Protein AF-A0A964UZG9-F1 (afdb_monomer_lite)

Secondary structure (DSSP, 8-state):
---HHHHHHHHHHHHHHHHHHT-TT--HHHHHHHHHHHHHHHHHHHHHHHHHHHHHHHHHHHHHHH-TTS-HHHHHHHHHHHHHHHHHHHHHHHHHHHHHS-HHHHGGG----

Radius of gyration: 19.41 Å; chains: 1; bounding box: 44×25×59 Å

Organism: NCBI:txid2576439

pLDDT: mean 83.03, std 14.19, range [35.06, 93.81]

InterPro domains:
  IPR005139 Peptide chain release factor [PF03462] (12-113)
  IPR045853 Peptide chain release factor class I superfamily [SSF75620] (10-113)

Sequence (113 aa):
MIPIDKVENIVSRFNELESILAKPDLKKDEFVSNSKEYSNLNEIISYAKDYLKVLEDLKSTKNILEDKSTDKEFYEMAEKELKDLKQREEDCVKRLKVFLLPKDEADEKNAII

Foldseek 3Di:
DDPLVVLVVLVVLLVVLVVQLPDPPHDPVRNVVSVVVNVVSVVLNVLSVQLVVLVVLLVVLVVLLVDPPRDPVRNVVSVVVNVVSVVSNVVSVVVVCVVPPDPVVVCVVVPDD

Structure (mmCIF, N/CA/C/O backbone):
data_AF-A0A964UZG9-F1
#
_entry.id   AF-A0A964UZG9-F1
#
loop_
_atom_site.group_PDB
_atom_site.id
_atom_site.type_symbol
_atom_site.label_atom_id
_atom_site.label_alt_id
_atom_site.label_comp_id
_atom_site.label_asym_id
_atom_site.label_entity_id
_atom_site.label_seq_id
_atom_site.pdbx_PDB_ins_code
_atom_site.Cartn_x
_ato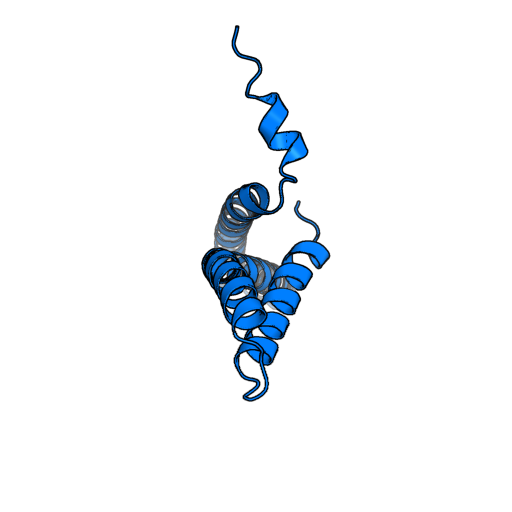m_site.Cartn_y
_atom_site.Cartn_z
_atom_site.occupancy
_atom_site.B_iso_or_equiv
_atom_site.auth_seq_id
_atom_site.auth_comp_id
_atom_site.auth_asym_id
_atom_site.auth_atom_id
_atom_site.pdbx_PDB_model_num
ATOM 1 N N . MET A 1 1 ? -14.833 -0.185 -4.480 1.00 65.38 1 MET A N 1
ATOM 2 C CA . MET A 1 1 ? -13.644 -0.890 -3.971 1.00 65.38 1 MET A CA 1
ATOM 3 C C . MET A 1 1 ? -12.809 -1.337 -5.161 1.00 65.38 1 MET A C 1
ATOM 5 O O . MET A 1 1 ? -13.401 -1.746 -6.155 1.00 65.38 1 MET A O 1
ATOM 9 N N . ILE A 1 2 ? -11.490 -1.162 -5.121 1.00 70.88 2 ILE A N 1
ATOM 10 C CA . ILE A 1 2 ? -10.576 -1.702 -6.141 1.00 70.88 2 ILE A CA 1
ATOM 11 C C . ILE A 1 2 ? -10.182 -3.118 -5.699 1.00 70.88 2 ILE A C 1
ATOM 13 O O . ILE A 1 2 ? -10.031 -3.324 -4.495 1.00 70.88 2 ILE A O 1
ATOM 17 N N . PRO A 1 3 ? -10.021 -4.091 -6.614 1.00 81.62 3 PRO A N 1
ATOM 18 C CA . PRO A 1 3 ? -9.491 -5.400 -6.247 1.00 81.62 3 PRO A CA 1
ATOM 19 C C . PRO A 1 3 ? -8.056 -5.257 -5.733 1.00 81.62 3 PRO A C 1
ATOM 21 O O . PRO A 1 3 ? -7.205 -4.732 -6.454 1.00 81.62 3 PRO A O 1
ATOM 24 N N . ILE A 1 4 ? -7.788 -5.733 -4.515 1.00 83.75 4 ILE A N 1
ATOM 25 C CA . ILE A 1 4 ? -6.448 -5.696 -3.906 1.00 83.75 4 ILE A CA 1
ATOM 26 C C . ILE A 1 4 ? -5.441 -6.410 -4.816 1.00 83.75 4 ILE A C 1
ATOM 28 O O . ILE A 1 4 ? -4.383 -5.850 -5.085 1.00 83.75 4 ILE A O 1
ATOM 32 N N . ASP A 1 5 ? -5.840 -7.528 -5.432 1.00 83.75 5 ASP A N 1
ATOM 33 C CA . ASP A 1 5 ? -5.035 -8.269 -6.408 1.00 83.75 5 ASP A CA 1
ATOM 34 C C . ASP A 1 5 ? -4.499 -7.390 -7.547 1.00 83.75 5 ASP A C 1
ATOM 36 O O . ASP A 1 5 ? -3.372 -7.574 -8.000 1.00 83.75 5 ASP A O 1
ATOM 40 N N . LYS A 1 6 ? -5.276 -6.402 -8.021 1.00 83.75 6 LYS A N 1
ATOM 41 C CA . LYS A 1 6 ? -4.811 -5.481 -9.074 1.00 83.75 6 LYS A CA 1
ATOM 42 C C . LYS A 1 6 ? -3.734 -4.532 -8.560 1.00 83.75 6 LYS A C 1
ATOM 44 O O . LYS A 1 6 ? -2.803 -4.214 -9.294 1.00 83.75 6 LYS A O 1
ATOM 49 N N . VAL A 1 7 ? -3.873 -4.063 -7.323 1.00 87.00 7 VAL A N 1
ATOM 50 C CA . VAL A 1 7 ? -2.896 -3.167 -6.692 1.00 87.00 7 VAL A CA 1
ATOM 51 C C . VAL A 1 7 ? -1.606 -3.926 -6.398 1.00 87.00 7 VAL A C 1
ATOM 53 O O . VAL A 1 7 ? -0.522 -3.436 -6.706 1.00 87.00 7 VAL A O 1
ATOM 56 N N . GLU A 1 8 ? -1.716 -5.150 -5.889 1.00 88.06 8 GLU A N 1
ATOM 57 C CA . GLU A 1 8 ? -0.572 -6.037 -5.694 1.00 88.06 8 GLU A CA 1
ATOM 58 C C . GLU A 1 8 ? 0.116 -6.369 -7.018 1.00 88.06 8 GLU A C 1
ATOM 60 O O . GLU A 1 8 ? 1.339 -6.324 -7.088 1.00 88.06 8 GLU A O 1
ATOM 65 N N . ASN A 1 9 ? -0.640 -6.585 -8.100 1.00 87.75 9 ASN A N 1
ATOM 66 C CA . ASN A 1 9 ? -0.063 -6.815 -9.423 1.00 87.75 9 ASN A CA 1
ATOM 67 C C . ASN A 1 9 ? 0.781 -5.624 -9.906 1.00 87.75 9 ASN A C 1
ATOM 69 O O . ASN A 1 9 ? 1.884 -5.837 -10.401 1.00 87.75 9 ASN A O 1
ATOM 73 N N . ILE A 1 10 ? 0.329 -4.379 -9.694 1.00 87.62 10 ILE A N 1
ATOM 74 C CA . ILE A 1 10 ? 1.134 -3.177 -9.989 1.00 87.62 10 ILE A CA 1
ATOM 75 C C . ILE A 1 10 ? 2.462 -3.224 -9.228 1.00 87.62 10 ILE A C 1
ATOM 77 O O . ILE A 1 10 ? 3.519 -2.959 -9.802 1.00 87.62 10 ILE A O 1
ATOM 81 N N . VAL A 1 11 ? 2.415 -3.577 -7.941 1.00 89.12 11 VAL A N 1
ATOM 82 C CA . VAL A 1 11 ? 3.610 -3.674 -7.097 1.00 89.12 11 VAL A CA 1
ATOM 83 C C . VAL A 1 11 ? 4.538 -4.781 -7.582 1.00 89.12 11 VAL A C 1
ATOM 85 O O . VAL A 1 11 ? 5.738 -4.549 -7.732 1.00 89.12 11 VAL A O 1
ATOM 88 N N . SER A 1 12 ? 4.011 -5.967 -7.873 1.00 90.62 12 SER A N 1
ATOM 89 C CA . SER A 1 12 ? 4.789 -7.079 -8.419 1.00 90.62 12 SER A CA 1
ATOM 90 C C . SER A 1 12 ? 5.419 -6.718 -9.759 1.00 90.62 12 SER A C 1
ATOM 92 O O . SER A 1 12 ? 6.614 -6.937 -9.942 1.00 90.62 12 SER A O 1
ATOM 94 N N . ARG A 1 13 ? 4.656 -6.095 -10.663 1.00 89.50 13 ARG A N 1
ATOM 95 C CA . ARG A 1 13 ? 5.134 -5.665 -11.978 1.00 89.50 13 ARG A CA 1
ATOM 96 C C . ARG A 1 13 ? 6.247 -4.630 -11.864 1.00 89.50 13 ARG A C 1
ATOM 98 O O . ARG A 1 13 ? 7.247 -4.735 -12.562 1.00 89.50 13 ARG A O 1
ATOM 105 N N . PHE A 1 14 ? 6.113 -3.670 -10.952 1.00 91.44 14 PHE A N 1
ATOM 106 C CA . PHE A 1 14 ? 7.156 -2.685 -10.679 1.00 91.44 14 PHE A CA 1
ATOM 107 C C . PHE A 1 14 ? 8.465 -3.342 -10.215 1.00 91.44 14 PHE A C 1
ATOM 109 O O . PHE A 1 14 ? 9.522 -3.048 -10.769 1.00 91.44 14 PHE A O 1
ATOM 116 N N . ASN A 1 15 ? 8.397 -4.265 -9.248 1.00 90.94 15 ASN A N 1
ATOM 117 C CA . ASN A 1 15 ? 9.576 -4.999 -8.769 1.00 90.94 15 ASN A CA 1
ATOM 118 C C . ASN A 1 15 ? 10.190 -5.884 -9.867 1.00 90.94 15 ASN A C 1
ATOM 120 O O . ASN A 1 15 ? 11.408 -6.019 -9.959 1.00 90.94 15 ASN A O 1
ATOM 124 N N . GLU A 1 16 ? 9.355 -6.484 -10.717 1.00 91.56 16 GLU A N 1
ATOM 125 C CA . GLU A 1 16 ? 9.811 -7.273 -11.861 1.00 91.56 16 GLU A CA 1
ATOM 126 C C . GLU A 1 16 ? 10.593 -6.404 -12.853 1.00 91.56 16 GLU A C 1
ATOM 128 O O . GLU A 1 16 ? 11.707 -6.763 -13.234 1.00 91.56 16 GLU A O 1
ATOM 133 N N . LEU A 1 17 ? 10.059 -5.233 -13.217 1.00 90.62 17 LEU A N 1
ATOM 134 C CA . LEU A 1 17 ? 10.743 -4.276 -14.088 1.00 90.62 17 LEU A CA 1
ATOM 135 C C . LEU A 1 17 ? 12.043 -3.767 -13.465 1.00 90.62 17 LEU A C 1
ATOM 137 O O . LEU A 1 17 ? 13.049 -3.689 -14.165 1.00 90.62 17 LEU A O 1
ATOM 141 N N . GLU A 1 18 ? 12.052 -3.468 -12.164 1.00 90.75 18 GLU A N 1
ATOM 142 C CA . GLU A 1 18 ? 13.264 -3.081 -11.433 1.00 90.75 18 GLU A CA 1
ATOM 143 C C . GLU A 1 18 ? 14.343 -4.166 -11.553 1.00 90.75 18 GLU A C 1
ATOM 145 O O . GLU A 1 18 ? 15.484 -3.888 -11.926 1.00 90.75 18 GLU A O 1
ATOM 150 N N . SER A 1 19 ? 13.960 -5.427 -11.330 1.00 91.56 19 SER A N 1
ATOM 151 C CA . SER A 1 19 ? 14.861 -6.571 -11.451 1.00 91.56 19 SER A CA 1
ATOM 152 C C . SER A 1 19 ? 15.364 -6.765 -12.883 1.00 91.56 19 SER A C 1
ATOM 154 O O . SER A 1 19 ? 16.542 -7.057 -13.083 1.00 91.56 19 SER A O 1
ATOM 156 N N . ILE A 1 20 ? 14.505 -6.580 -13.891 1.00 90.12 20 ILE A N 1
ATOM 157 C CA . ILE A 1 20 ? 14.881 -6.645 -15.310 1.00 90.12 20 ILE A CA 1
ATOM 158 C C . ILE A 1 20 ? 15.881 -5.538 -15.653 1.00 90.12 20 ILE A C 1
ATOM 160 O O . ILE A 1 20 ? 16.904 -5.822 -16.273 1.00 90.12 20 ILE A O 1
ATOM 164 N N . LEU A 1 21 ? 15.619 -4.300 -15.226 1.00 89.00 21 LEU A N 1
ATOM 165 C CA . LEU A 1 21 ? 16.483 -3.142 -15.467 1.00 89.00 21 LEU A CA 1
ATOM 166 C C . LEU A 1 21 ? 17.827 -3.245 -14.736 1.00 89.00 21 LEU A C 1
ATOM 168 O O . LEU A 1 21 ? 18.819 -2.695 -15.211 1.00 89.00 21 LEU A O 1
ATOM 172 N N . ALA A 1 22 ? 17.883 -3.981 -13.624 1.00 89.44 22 ALA A N 1
ATOM 173 C CA . ALA A 1 22 ? 19.118 -4.279 -12.906 1.00 89.44 22 ALA A CA 1
ATOM 174 C C . ALA A 1 22 ? 19.993 -5.350 -13.595 1.00 89.44 22 ALA A C 1
ATOM 176 O O . ALA A 1 22 ? 21.144 -5.545 -13.195 1.00 89.44 22 ALA A O 1
ATOM 177 N N . LYS A 1 23 ? 19.490 -6.059 -14.621 1.00 90.06 23 LYS A N 1
ATOM 178 C CA . LYS A 1 23 ? 20.272 -7.081 -15.334 1.00 90.06 23 LYS A CA 1
ATOM 179 C C . LYS A 1 23 ? 21.296 -6.432 -16.276 1.00 90.06 23 LYS A C 1
ATOM 181 O O . LYS A 1 23 ? 20.911 -5.655 -17.148 1.00 90.06 23 LYS A O 1
ATOM 186 N N . PRO A 1 24 ? 22.582 -6.821 -16.202 1.00 81.12 24 PRO A N 1
ATOM 187 C CA . PRO A 1 24 ? 23.629 -6.260 -17.060 1.00 81.12 24 PRO A CA 1
ATOM 188 C C . PRO A 1 24 ? 23.540 -6.714 -18.528 1.00 81.12 24 PRO A C 1
ATOM 190 O O . PRO A 1 24 ? 24.137 -6.079 -19.389 1.00 81.12 24 PRO A O 1
ATOM 193 N N . ASP A 1 25 ? 22.797 -7.787 -18.822 1.00 87.56 25 ASP A N 1
ATOM 194 C CA . ASP A 1 25 ? 22.654 -8.374 -20.168 1.00 87.56 25 ASP A CA 1
ATOM 195 C C . ASP A 1 25 ? 21.421 -7.842 -20.935 1.00 87.56 25 ASP A C 1
ATOM 197 O O . ASP A 1 25 ? 21.001 -8.396 -21.952 1.00 87.56 25 ASP A O 1
ATOM 201 N N . LEU A 1 26 ? 20.779 -6.776 -20.440 1.00 88.31 26 LEU A N 1
ATOM 202 C CA . LEU A 1 26 ? 19.557 -6.258 -21.050 1.00 88.31 26 LEU A CA 1
ATOM 203 C C . LEU A 1 26 ? 19.856 -5.548 -22.380 1.00 88.31 26 LEU A C 1
ATOM 205 O O . LEU A 1 26 ? 20.676 -4.631 -22.460 1.00 88.31 26 LEU A O 1
ATOM 209 N N . LYS A 1 27 ? 19.144 -5.941 -23.443 1.00 91.56 27 LYS A N 1
ATOM 210 C CA . LYS A 1 27 ? 19.239 -5.288 -24.757 1.00 91.56 27 LYS A CA 1
ATOM 211 C C . LYS A 1 27 ? 18.803 -3.823 -24.668 1.00 91.56 27 LYS A C 1
ATOM 213 O O . LYS A 1 27 ? 17.880 -3.486 -23.934 1.00 91.56 27 LYS A O 1
ATOM 218 N N . LYS A 1 28 ? 19.409 -2.957 -25.485 1.00 87.75 28 LYS A N 1
ATOM 219 C CA . LYS A 1 28 ? 19.133 -1.510 -25.485 1.00 87.75 28 LYS A CA 1
ATOM 220 C C . LYS A 1 28 ? 17.653 -1.172 -25.732 1.00 87.75 28 LYS A C 1
ATOM 222 O O . LYS A 1 28 ? 17.109 -0.338 -25.017 1.00 87.75 28 LYS A O 1
ATOM 227 N N . ASP A 1 29 ? 16.998 -1.824 -26.693 1.00 87.69 29 ASP A N 1
ATOM 228 C CA . ASP A 1 29 ? 15.566 -1.622 -26.981 1.00 87.69 29 ASP A CA 1
ATOM 229 C C . ASP A 1 29 ? 14.653 -2.065 -25.826 1.00 87.69 29 ASP A C 1
ATOM 231 O O . ASP A 1 29 ? 13.696 -1.368 -25.474 1.00 87.69 29 ASP A O 1
ATOM 235 N N . GLU A 1 30 ? 14.995 -3.185 -25.184 1.00 88.50 30 GLU A N 1
ATOM 236 C CA . GLU A 1 30 ? 14.300 -3.681 -23.994 1.00 88.50 30 GLU A CA 1
ATOM 237 C C . GLU A 1 30 ? 14.484 -2.711 -22.825 1.00 88.50 30 GLU A C 1
ATOM 239 O O . GLU A 1 30 ? 13.514 -2.362 -22.160 1.00 88.50 30 GLU A O 1
ATOM 244 N N . PHE A 1 31 ? 15.700 -2.207 -22.599 1.00 89.69 31 PHE A N 1
ATOM 245 C CA . PHE A 1 31 ? 15.975 -1.232 -21.544 1.00 89.69 31 PHE A CA 1
ATOM 246 C C . PHE A 1 31 ? 15.136 0.037 -21.715 1.00 89.69 31 PHE A C 1
ATOM 248 O O . PHE A 1 31 ? 14.515 0.496 -20.760 1.00 89.69 31 PHE A O 1
ATOM 255 N N . VAL A 1 32 ? 15.060 0.587 -22.932 1.00 89.38 32 VAL A N 1
ATOM 256 C CA . VAL A 1 32 ? 14.265 1.795 -23.207 1.00 89.38 32 VAL A CA 1
ATOM 257 C C . VAL A 1 32 ? 12.775 1.553 -22.960 1.00 89.38 32 VAL A C 1
ATOM 259 O O . VAL A 1 32 ? 12.106 2.415 -22.390 1.00 89.38 32 VAL A O 1
ATOM 262 N N . SER A 1 33 ? 12.251 0.397 -23.369 1.00 88.12 33 SER A N 1
ATOM 263 C CA . SER A 1 33 ? 10.834 0.062 -23.189 1.00 88.12 33 SER A CA 1
ATOM 264 C C . SER A 1 33 ? 10.489 -0.170 -21.714 1.00 88.12 33 SER A C 1
ATOM 266 O O . SER A 1 33 ? 9.586 0.481 -21.187 1.00 88.12 33 SER A O 1
ATOM 268 N N . ASN A 1 34 ? 11.270 -1.005 -21.021 1.00 89.94 34 ASN A N 1
ATOM 269 C CA . ASN A 1 34 ? 11.076 -1.312 -19.602 1.00 89.94 34 ASN A CA 1
ATOM 270 C C . ASN A 1 34 ? 11.309 -0.084 -18.709 1.00 89.94 34 ASN A C 1
ATOM 272 O O . ASN A 1 34 ? 10.587 0.104 -17.739 1.00 89.94 34 ASN A O 1
ATOM 276 N N . SER A 1 35 ? 12.267 0.789 -19.039 1.00 88.50 35 SER A N 1
ATOM 2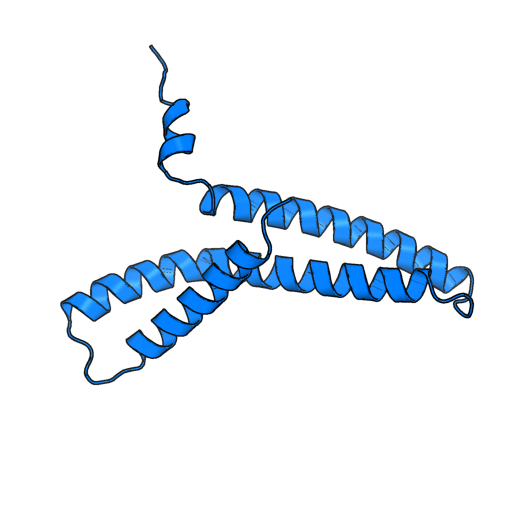77 C CA . SER A 1 35 ? 12.531 2.010 -18.266 1.00 88.50 35 SER A CA 1
ATOM 278 C C . SER A 1 35 ? 11.369 2.998 -18.349 1.00 88.50 35 SER A C 1
ATOM 280 O O . SER A 1 35 ? 11.003 3.586 -17.334 1.00 88.50 35 SER A O 1
ATOM 282 N N . LYS A 1 36 ? 10.732 3.137 -19.521 1.00 87.81 36 LYS A N 1
ATOM 283 C CA . LYS A 1 36 ? 9.513 3.947 -19.665 1.00 87.81 36 LYS A CA 1
ATOM 284 C C . LYS A 1 36 ? 8.357 3.378 -18.843 1.00 87.81 36 LYS A C 1
ATOM 286 O O . LYS A 1 36 ? 7.687 4.134 -18.145 1.00 87.81 36 LYS A O 1
ATOM 291 N N . GLU A 1 37 ? 8.130 2.065 -18.911 1.00 87.19 37 GLU A N 1
ATOM 292 C CA . GLU A 1 37 ? 7.092 1.398 -18.111 1.00 87.19 37 GLU A CA 1
ATOM 293 C C . GLU A 1 37 ? 7.369 1.552 -16.609 1.00 87.19 37 GLU A C 1
ATOM 295 O O . GLU A 1 37 ? 6.479 1.948 -15.861 1.00 87.19 37 GLU A O 1
ATOM 300 N N . TYR A 1 38 ? 8.617 1.349 -16.183 1.00 89.81 38 TYR A N 1
ATOM 301 C CA . TYR A 1 38 ? 9.055 1.525 -14.802 1.00 89.81 38 TYR A CA 1
ATOM 302 C C . TYR A 1 38 ? 8.819 2.951 -14.304 1.00 89.81 38 TYR A C 1
ATOM 304 O O . TYR A 1 38 ? 8.263 3.124 -13.227 1.00 89.81 38 TYR A O 1
ATOM 312 N N . SER A 1 39 ? 9.174 3.980 -15.083 1.00 88.19 39 SER A N 1
ATOM 313 C CA . SER A 1 39 ? 8.919 5.375 -14.704 1.00 88.19 39 SER A CA 1
ATOM 314 C C . SER A 1 39 ? 7.428 5.676 -14.556 1.00 88.19 39 SER A C 1
ATOM 316 O O . SER A 1 39 ? 7.045 6.290 -13.565 1.00 88.19 39 SER A O 1
ATOM 318 N N . ASN A 1 40 ? 6.587 5.191 -15.476 1.00 84.06 40 ASN A N 1
ATOM 319 C CA . ASN A 1 40 ? 5.132 5.348 -15.376 1.00 84.06 40 ASN A CA 1
ATOM 320 C C . ASN A 1 40 ? 4.576 4.642 -14.130 1.00 84.06 40 ASN A C 1
ATOM 322 O O . ASN A 1 40 ? 3.744 5.192 -13.407 1.00 84.06 40 ASN A O 1
ATOM 326 N N . LEU A 1 41 ? 5.047 3.421 -13.855 1.00 86.75 41 LEU A N 1
ATOM 327 C CA . LEU A 1 41 ? 4.635 2.674 -12.671 1.00 86.75 41 LEU A CA 1
ATOM 328 C C . LEU A 1 41 ? 5.193 3.280 -11.381 1.00 86.75 41 LEU A C 1
ATOM 330 O O . LEU A 1 41 ? 4.538 3.181 -10.351 1.00 86.75 41 LEU A O 1
ATOM 334 N N . ASN A 1 42 ? 6.341 3.957 -11.416 1.00 85.75 42 ASN A N 1
ATOM 335 C CA . ASN A 1 42 ? 6.936 4.613 -10.252 1.00 85.75 42 ASN A CA 1
ATOM 336 C C . ASN A 1 42 ? 6.074 5.764 -9.709 1.00 85.75 42 ASN A C 1
ATOM 338 O O . ASN A 1 42 ? 6.135 6.088 -8.526 1.00 85.75 42 ASN A O 1
ATOM 342 N N . GLU A 1 43 ? 5.251 6.391 -10.548 1.00 81.25 43 GLU A N 1
ATOM 343 C CA . GLU A 1 43 ? 4.326 7.426 -10.081 1.00 81.25 43 GLU A CA 1
ATOM 344 C C . GLU A 1 43 ? 3.155 6.807 -9.305 1.00 81.25 43 GLU A C 1
ATOM 346 O O . GLU A 1 43 ? 2.784 7.291 -8.231 1.00 81.25 43 GLU A O 1
ATOM 351 N N . ILE A 1 44 ? 2.621 5.681 -9.793 1.00 83.88 44 ILE A N 1
ATOM 352 C CA . ILE A 1 44 ? 1.500 4.977 -9.161 1.00 83.88 44 ILE A CA 1
ATOM 353 C C . ILE A 1 44 ? 1.913 4.046 -8.017 1.00 83.88 44 ILE A C 1
ATOM 355 O O . ILE A 1 44 ? 1.123 3.831 -7.098 1.00 83.88 44 ILE A O 1
ATOM 359 N N . ILE A 1 45 ? 3.140 3.522 -8.012 1.00 89.06 45 ILE A N 1
ATOM 360 C CA . ILE A 1 45 ? 3.598 2.575 -6.988 1.00 89.06 45 ILE A CA 1
ATOM 361 C C . ILE A 1 45 ? 3.499 3.177 -5.586 1.00 89.06 45 ILE A C 1
ATOM 363 O O . ILE A 1 45 ? 3.195 2.464 -4.633 1.00 89.06 45 ILE A O 1
ATOM 367 N N . SER A 1 46 ? 3.704 4.493 -5.471 1.00 87.38 46 SER A N 1
ATOM 368 C CA . SER A 1 46 ? 3.535 5.234 -4.222 1.00 87.38 46 SER A CA 1
ATOM 369 C C . SER A 1 46 ? 2.098 5.115 -3.702 1.00 87.38 46 SER A C 1
ATOM 371 O O . SER A 1 46 ? 1.898 4.691 -2.568 1.00 87.38 46 SER A O 1
ATOM 373 N N . TYR A 1 47 ? 1.103 5.367 -4.557 1.00 87.88 47 TYR A N 1
ATOM 374 C CA . TYR A 1 47 ? -0.319 5.239 -4.232 1.00 87.88 47 TYR A CA 1
ATOM 375 C C . TYR A 1 47 ? -0.743 3.792 -3.993 1.00 87.88 47 TYR A C 1
ATOM 377 O O . TYR A 1 47 ? -1.579 3.536 -3.132 1.00 87.88 47 TYR A O 1
ATOM 385 N N . ALA A 1 48 ? -0.169 2.843 -4.734 1.00 89.38 48 ALA A N 1
ATOM 386 C CA . ALA A 1 48 ? -0.450 1.422 -4.564 1.00 89.38 48 ALA A CA 1
ATOM 387 C C . ALA A 1 48 ? 0.021 0.934 -3.188 1.00 89.38 48 ALA A C 1
ATOM 389 O O . ALA A 1 48 ? -0.743 0.312 -2.453 1.00 89.38 48 ALA A O 1
ATOM 390 N N . LYS A 1 49 ? 1.257 1.278 -2.810 1.00 90.25 49 LYS A N 1
ATOM 391 C CA . LYS A 1 49 ? 1.821 0.961 -1.492 1.00 90.25 49 LYS A CA 1
ATOM 392 C C . LYS A 1 49 ? 1.075 1.673 -0.366 1.00 90.25 49 LYS A C 1
ATOM 394 O O . LYS A 1 49 ? 0.798 1.041 0.649 1.00 90.25 49 LYS A O 1
ATOM 399 N N . ASP A 1 50 ? 0.727 2.947 -0.547 1.00 90.44 50 ASP A N 1
ATOM 400 C CA . ASP A 1 50 ? -0.032 3.708 0.452 1.00 90.44 50 ASP A CA 1
ATOM 401 C C . ASP A 1 50 ? -1.419 3.094 0.678 1.00 90.44 50 ASP A C 1
ATOM 403 O O . ASP A 1 50 ? -1.805 2.867 1.818 1.00 90.44 50 ASP A O 1
ATOM 407 N N . TYR A 1 51 ? -2.116 2.692 -0.390 1.00 91.31 51 TYR A N 1
ATOM 408 C CA . TYR A 1 51 ? -3.399 1.993 -0.284 1.00 91.31 51 TYR A CA 1
ATOM 409 C C . TYR A 1 51 ? -3.295 0.682 0.501 1.00 91.31 51 TYR A C 1
ATOM 411 O O . TYR A 1 51 ? -4.084 0.452 1.416 1.00 91.31 51 TYR A O 1
ATOM 419 N N . LEU A 1 52 ? -2.318 -0.168 0.167 1.00 90.69 52 LEU A N 1
ATOM 420 C CA . LEU A 1 52 ? -2.100 -1.434 0.876 1.00 90.69 52 LEU A CA 1
ATOM 421 C C . LEU A 1 52 ? -1.799 -1.196 2.358 1.00 90.69 52 LEU A C 1
ATOM 423 O O . LEU A 1 52 ? -2.340 -1.890 3.216 1.00 90.69 52 LEU A O 1
ATOM 427 N N . LYS A 1 53 ? -0.995 -0.174 2.660 1.00 92.12 53 LYS A N 1
ATOM 428 C CA . LYS A 1 53 ? -0.690 0.215 4.034 1.00 92.12 53 LYS A CA 1
ATOM 429 C C . LYS A 1 53 ? -1.928 0.716 4.774 1.00 92.12 53 LYS A C 1
ATOM 431 O O . LYS A 1 53 ? -2.196 0.254 5.872 1.00 92.12 53 LYS A O 1
ATOM 436 N N . VAL A 1 54 ? -2.723 1.592 4.160 1.00 92.88 54 VAL A N 1
ATOM 437 C CA . VAL A 1 54 ? -3.974 2.092 4.749 1.00 92.88 54 VAL A CA 1
ATOM 438 C C . VAL A 1 54 ? -4.941 0.943 5.039 1.00 92.88 54 VAL A C 1
ATOM 440 O O . VAL A 1 54 ? -5.603 0.959 6.072 1.00 92.88 54 VAL A O 1
ATOM 443 N N . LEU A 1 55 ? -5.018 -0.075 4.178 1.00 90.56 55 LEU A N 1
ATOM 444 C CA . LEU A 1 55 ? -5.828 -1.267 4.444 1.00 90.56 55 LEU A CA 1
ATOM 445 C C . LEU A 1 55 ? -5.327 -2.068 5.655 1.00 90.56 55 LEU A C 1
ATOM 447 O O . LEU A 1 55 ? -6.140 -2.555 6.445 1.00 90.56 55 LEU A O 1
ATOM 451 N N . GLU A 1 56 ? -4.010 -2.207 5.808 1.00 93.06 56 GLU A N 1
ATOM 452 C CA . GLU A 1 56 ? -3.398 -2.862 6.968 1.00 93.06 56 GLU A CA 1
ATOM 453 C C . GLU A 1 56 ? -3.624 -2.060 8.257 1.00 93.06 56 GLU A C 1
ATOM 455 O O . GLU A 1 56 ? -4.036 -2.631 9.272 1.00 93.06 56 GLU A O 1
ATOM 460 N N . ASP A 1 57 ? -3.451 -0.739 8.195 1.00 93.19 57 ASP A N 1
ATOM 461 C CA . ASP A 1 57 ? -3.718 0.185 9.296 1.00 93.19 57 ASP A CA 1
ATOM 462 C C . ASP A 1 57 ? -5.200 0.107 9.694 1.00 93.19 57 ASP A C 1
ATOM 464 O O . ASP A 1 57 ? -5.515 -0.135 10.853 1.00 93.19 57 ASP A O 1
ATOM 468 N N . LEU A 1 58 ? -6.132 0.166 8.731 1.00 92.50 58 LEU A N 1
ATOM 469 C CA . LEU A 1 58 ? -7.574 0.012 8.972 1.00 92.50 58 LEU A CA 1
ATOM 470 C C . LEU A 1 58 ? -7.912 -1.301 9.676 1.00 92.50 58 LEU A C 1
ATOM 472 O O . LEU A 1 58 ? -8.777 -1.331 10.556 1.00 92.50 58 LEU A O 1
ATOM 476 N N . LYS A 1 59 ? -7.269 -2.398 9.267 1.00 91.94 59 LYS A N 1
ATOM 477 C CA . LYS A 1 59 ? -7.458 -3.712 9.886 1.00 91.94 59 LYS A CA 1
ATOM 478 C C . LYS A 1 59 ? -6.925 -3.719 11.317 1.00 91.94 59 LYS A C 1
ATOM 480 O O . LYS A 1 59 ? -7.598 -4.225 12.210 1.00 91.94 59 LYS A O 1
ATOM 485 N N . SER A 1 60 ? -5.754 -3.134 11.538 1.00 91.56 60 SER A N 1
ATOM 486 C CA . SER A 1 60 ? -5.119 -3.042 12.854 1.00 91.56 60 SER A CA 1
ATOM 487 C C . SER A 1 60 ? -5.928 -2.162 13.810 1.00 91.56 60 SER A C 1
ATOM 489 O O . SER A 1 60 ? -6.250 -2.599 14.913 1.00 91.56 60 SER A O 1
ATOM 491 N N . THR A 1 61 ? -6.364 -0.982 13.365 1.00 91.38 61 THR A N 1
ATOM 492 C CA . THR A 1 61 ? -7.238 -0.081 14.127 1.00 91.38 61 THR A CA 1
ATOM 493 C C . THR A 1 61 ? -8.585 -0.735 14.435 1.00 91.38 61 THR A C 1
ATOM 495 O O . THR A 1 61 ? -9.075 -0.623 15.555 1.00 91.38 61 THR A O 1
ATOM 498 N N . LYS A 1 62 ? -9.176 -1.485 13.491 1.00 90.00 62 LYS A N 1
ATOM 499 C CA . LYS A 1 62 ? -10.385 -2.279 13.773 1.00 90.00 62 LYS A CA 1
ATOM 500 C C . LYS A 1 62 ? -10.155 -3.330 14.851 1.00 90.00 62 LYS A C 1
ATOM 502 O O . LYS A 1 62 ? -10.974 -3.418 15.753 1.00 90.00 62 LYS A O 1
ATOM 507 N N . ASN A 1 63 ? -9.048 -4.072 14.798 1.00 90.19 63 ASN A N 1
ATOM 508 C CA . ASN A 1 63 ? -8.737 -5.062 15.832 1.00 90.19 63 ASN A CA 1
ATOM 509 C C . ASN A 1 63 ? -8.631 -4.415 17.223 1.00 90.19 63 ASN A C 1
ATOM 511 O O . ASN A 1 63 ? -9.122 -4.987 18.189 1.00 90.19 63 ASN A O 1
ATOM 515 N N . ILE A 1 64 ? -8.050 -3.212 17.323 1.00 87.62 64 ILE A N 1
ATOM 516 C CA . ILE A 1 64 ? -7.979 -2.448 18.582 1.00 87.62 64 ILE A CA 1
ATOM 517 C C . ILE A 1 64 ? -9.380 -2.059 19.079 1.00 87.62 64 ILE A C 1
ATOM 519 O O . ILE A 1 64 ? -9.659 -2.154 20.272 1.00 87.62 64 ILE A O 1
ATOM 523 N N . LEU A 1 65 ? -10.269 -1.646 18.170 1.00 87.00 65 LEU A N 1
ATOM 524 C CA . LEU A 1 65 ? -11.662 -1.312 18.492 1.00 87.00 65 LEU A CA 1
ATOM 525 C C . LEU A 1 65 ? -12.494 -2.545 18.880 1.00 87.00 65 LEU A C 1
ATOM 527 O O . LEU A 1 65 ? -13.436 -2.434 19.659 1.00 87.00 65 LEU A O 1
ATOM 531 N N . GLU A 1 66 ? -12.173 -3.718 18.338 1.00 87.81 66 GLU A N 1
ATOM 532 C CA . GLU A 1 66 ? -12.826 -4.982 18.698 1.00 87.81 66 GLU A CA 1
ATOM 533 C C . GLU A 1 66 ? -12.308 -5.560 20.027 1.00 87.81 66 GLU A C 1
ATOM 535 O O . GLU A 1 66 ? -13.001 -6.370 20.657 1.00 87.81 66 GLU A O 1
ATOM 540 N N . ASP A 1 67 ? -11.131 -5.127 20.490 1.00 88.00 67 ASP A N 1
ATOM 541 C CA . ASP A 1 67 ? -10.589 -5.510 21.790 1.00 88.00 67 ASP A CA 1
ATOM 542 C C . ASP A 1 67 ? -11.370 -4.834 22.926 1.00 88.00 67 ASP A C 1
ATOM 544 O O . ASP A 1 67 ? -11.356 -3.618 23.124 1.00 88.00 67 ASP A O 1
ATOM 548 N N . LYS A 1 68 ? -12.064 -5.661 23.711 1.00 78.44 68 LYS A N 1
ATOM 549 C CA . LYS A 1 68 ? -12.896 -5.223 24.842 1.00 78.44 68 LYS A CA 1
ATOM 550 C C . LYS A 1 68 ? -12.082 -4.762 26.052 1.00 78.44 68 LYS A C 1
ATOM 552 O O . LYS A 1 68 ? -12.671 -4.272 27.013 1.00 78.44 68 LYS A O 1
ATOM 557 N N . SER A 1 69 ? -10.769 -4.966 26.025 1.00 85.62 69 SER A N 1
ATOM 558 C CA . SER A 1 69 ? -9.829 -4.518 27.053 1.00 85.62 69 SER A CA 1
ATOM 559 C C . SER A 1 69 ? -9.361 -3.081 26.808 1.00 85.62 69 SER A C 1
ATOM 561 O O . SER A 1 69 ? -8.695 -2.515 27.669 1.00 85.62 69 SER A O 1
ATOM 563 N N . THR A 1 70 ? -9.697 -2.495 25.654 1.00 84.00 70 THR A N 1
ATOM 564 C CA . THR A 1 70 ? -9.358 -1.114 25.308 1.00 84.00 70 THR A CA 1
ATOM 565 C C . THR A 1 70 ? -10.167 -0.127 26.150 1.00 84.00 70 THR A C 1
ATOM 567 O O . THR A 1 70 ? -11.400 -0.149 26.157 1.00 84.00 70 THR A O 1
ATOM 570 N N . ASP A 1 71 ? -9.475 0.778 26.842 1.00 88.44 71 ASP A N 1
ATOM 571 C CA . ASP A 1 71 ? -10.108 1.856 27.598 1.00 88.44 71 ASP A CA 1
ATOM 572 C C . ASP A 1 71 ? -10.859 2.834 26.682 1.00 88.44 71 ASP A C 1
ATOM 574 O O . ASP A 1 71 ? -10.495 3.064 25.527 1.00 88.44 71 ASP A O 1
ATOM 578 N N . LYS A 1 72 ? -11.895 3.481 27.226 1.00 86.25 72 LYS A N 1
ATOM 579 C CA . LYS A 1 72 ? -12.786 4.374 26.469 1.00 86.25 72 LYS A CA 1
ATOM 580 C C . LYS A 1 72 ? -12.047 5.499 25.729 1.00 86.25 72 LYS A C 1
ATOM 582 O O . LYS A 1 72 ? -12.382 5.792 24.588 1.00 86.25 72 LYS A O 1
ATOM 587 N N . GLU A 1 73 ? -11.034 6.098 26.353 1.00 86.62 73 GLU A N 1
ATOM 588 C CA . GLU A 1 73 ? -10.245 7.177 25.741 1.00 86.62 73 GLU A CA 1
ATOM 589 C C . GLU A 1 73 ? -9.478 6.690 24.500 1.00 86.62 73 GLU A C 1
ATOM 591 O O . GLU A 1 73 ? -9.493 7.342 23.455 1.00 86.62 73 GLU A O 1
ATOM 596 N N . PHE A 1 74 ? -8.882 5.497 24.584 1.00 85.94 74 PHE A N 1
ATOM 597 C CA . PHE A 1 74 ? -8.198 4.857 23.461 1.00 85.94 74 PHE A CA 1
ATOM 598 C C . PHE A 1 74 ? -9.173 4.449 22.355 1.00 85.94 74 PHE A C 1
ATOM 600 O O . PHE A 1 74 ? -8.868 4.611 21.174 1.00 85.94 74 PHE A O 1
ATOM 607 N N . TYR A 1 75 ? -10.358 3.963 22.726 1.00 89.00 75 TYR A N 1
ATOM 608 C CA . TYR A 1 75 ? -11.408 3.614 21.774 1.00 89.00 75 TYR A CA 1
ATOM 609 C C . TYR A 1 75 ? -11.866 4.840 20.964 1.00 89.00 75 TYR A C 1
ATOM 611 O O . TYR A 1 75 ? -11.925 4.782 19.738 1.00 89.00 75 TYR A O 1
ATOM 619 N N . GLU A 1 76 ? -12.127 5.977 21.621 1.00 89.94 76 GLU A N 1
ATOM 620 C CA . GLU A 1 76 ? -12.533 7.220 20.944 1.00 89.94 76 GLU A CA 1
ATOM 621 C C . GLU A 1 76 ? -11.436 7.754 20.002 1.00 89.94 76 GLU A C 1
ATOM 623 O O . GLU A 1 76 ? -11.734 8.243 18.906 1.00 89.94 76 GLU A O 1
ATOM 628 N N . MET A 1 77 ? -10.158 7.616 20.381 1.00 88.00 77 MET A N 1
ATOM 629 C CA . MET A 1 77 ? -9.027 7.937 19.503 1.00 88.00 77 MET A CA 1
ATOM 630 C C . MET A 1 77 ? -8.958 7.012 18.283 1.00 88.00 77 MET A C 1
ATOM 632 O O . MET A 1 77 ? -8.845 7.498 17.155 1.00 88.00 77 MET A O 1
ATOM 636 N N . ALA A 1 78 ? -9.073 5.701 18.492 1.00 89.50 78 ALA A N 1
ATOM 637 C CA . ALA A 1 78 ? -9.039 4.710 17.423 1.00 89.50 78 ALA A CA 1
ATOM 638 C C . ALA A 1 78 ? -10.235 4.850 16.463 1.00 89.50 78 ALA A C 1
ATOM 640 O O . ALA A 1 78 ? -10.071 4.687 15.256 1.00 89.50 78 ALA A O 1
ATOM 641 N N . GLU A 1 79 ? -11.428 5.221 16.944 1.00 90.88 79 GLU A N 1
ATOM 642 C CA . GLU A 1 79 ? -12.583 5.501 16.077 1.00 90.88 79 GLU A CA 1
ATOM 643 C C . GLU A 1 79 ? -12.336 6.702 15.163 1.00 90.88 79 GLU A C 1
ATOM 645 O O . GLU A 1 79 ? -12.692 6.677 13.979 1.00 90.88 79 GLU A O 1
ATOM 650 N N . LYS A 1 80 ? -11.721 7.761 15.700 1.00 92.62 80 LYS A N 1
ATOM 651 C CA . LYS A 1 80 ?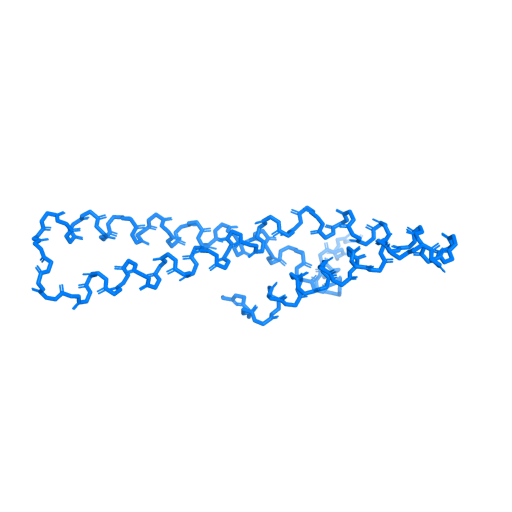 -11.355 8.935 14.908 1.00 92.62 80 LYS A CA 1
ATOM 652 C C . LYS A 1 80 ? -10.319 8.565 13.849 1.00 92.62 80 LYS A C 1
ATOM 654 O O . LYS A 1 80 ? -10.522 8.870 12.676 1.00 92.62 80 LYS A O 1
ATOM 659 N N . GLU A 1 81 ? -9.276 7.842 14.246 1.00 92.12 81 GLU A N 1
ATOM 660 C CA . GLU A 1 81 ? -8.233 7.367 13.337 1.00 92.12 81 GLU A CA 1
ATOM 661 C C . GLU A 1 81 ? -8.795 6.457 12.240 1.00 92.12 81 GLU A C 1
ATOM 663 O O . GLU A 1 81 ? -8.482 6.640 11.066 1.00 92.12 81 GLU A O 1
ATOM 668 N N . LEU A 1 82 ? -9.718 5.552 12.578 1.00 92.62 82 LEU A N 1
ATOM 669 C CA . LEU A 1 82 ? -10.409 4.709 11.603 1.00 92.62 82 LEU A CA 1
ATOM 670 C C . LEU A 1 82 ? -11.137 5.549 10.543 1.00 92.62 82 LEU A C 1
ATOM 672 O O . LEU A 1 82 ? -11.181 5.178 9.369 1.00 92.62 82 LEU A O 1
ATOM 676 N N . LYS A 1 83 ? -11.732 6.675 10.946 1.00 93.06 83 LYS A N 1
ATOM 677 C CA . LYS A 1 83 ? -12.432 7.594 10.042 1.00 93.06 83 LYS A CA 1
ATOM 678 C C . LYS A 1 83 ? -11.463 8.291 9.086 1.00 93.06 83 LYS A C 1
ATOM 680 O O . LYS A 1 83 ? -11.720 8.305 7.883 1.00 93.06 83 LYS A O 1
ATOM 685 N N . ASP A 1 84 ? -10.354 8.809 9.607 1.00 93.81 84 ASP A N 1
ATOM 686 C CA . ASP A 1 84 ? -9.284 9.421 8.812 1.00 93.81 84 ASP A CA 1
ATOM 687 C C . ASP A 1 84 ? -8.661 8.413 7.829 1.00 93.81 84 ASP A C 1
ATOM 689 O O . ASP A 1 84 ? -8.478 8.715 6.647 1.00 93.81 84 ASP A O 1
ATOM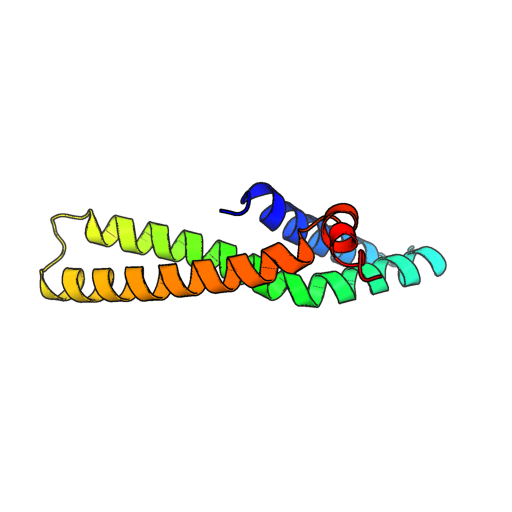 693 N N . LEU A 1 85 ? -8.404 7.183 8.284 1.00 93.25 85 LEU A N 1
ATOM 694 C CA . LEU A 1 85 ? -7.877 6.101 7.452 1.00 93.25 85 LEU A CA 1
ATOM 695 C C . LEU A 1 85 ? -8.845 5.713 6.329 1.00 93.25 85 LEU A C 1
ATOM 697 O O . LEU A 1 85 ? -8.410 5.540 5.195 1.00 93.25 85 LEU A O 1
ATOM 701 N N . LYS A 1 86 ? -10.157 5.646 6.593 1.00 91.12 86 LYS A N 1
ATOM 702 C CA . LYS A 1 86 ? -11.162 5.407 5.538 1.00 91.12 86 LYS A CA 1
ATOM 703 C C . LYS A 1 86 ? -11.175 6.522 4.498 1.00 91.12 86 LYS A C 1
ATOM 705 O O . LYS A 1 86 ? -11.294 6.253 3.308 1.00 91.12 86 LYS A O 1
ATOM 710 N N . GLN A 1 87 ? -11.023 7.773 4.924 1.00 92.38 87 GLN A N 1
ATOM 711 C CA . GLN A 1 87 ? -10.967 8.891 3.989 1.00 92.38 87 GLN A CA 1
ATOM 712 C C . GLN A 1 87 ? -9.705 8.824 3.114 1.00 92.38 87 GLN A C 1
ATOM 714 O O . GLN A 1 87 ? -9.785 9.001 1.899 1.00 92.38 87 GLN A O 1
ATOM 719 N N . ARG A 1 88 ? -8.555 8.471 3.703 1.00 90.50 88 ARG A N 1
ATOM 720 C CA . ARG A 1 88 ? -7.318 8.198 2.951 1.00 90.50 88 ARG A CA 1
ATOM 721 C C . ARG A 1 88 ? -7.458 7.020 1.995 1.00 90.50 88 ARG A C 1
ATOM 723 O O . ARG A 1 88 ? -6.964 7.101 0.871 1.00 90.50 88 ARG A O 1
ATOM 730 N N . GLU A 1 89 ? -8.142 5.958 2.415 1.00 89.62 89 GLU A N 1
ATOM 731 C CA . GLU A 1 89 ? -8.449 4.804 1.570 1.00 89.62 89 GLU A CA 1
ATOM 732 C C . GLU A 1 89 ? -9.199 5.265 0.316 1.00 89.62 89 GLU A C 1
ATOM 734 O O . GLU A 1 89 ? -8.793 4.948 -0.803 1.00 89.62 89 GLU A O 1
ATOM 739 N N . GLU A 1 90 ? -10.261 6.057 0.484 1.00 89.31 90 GLU A N 1
ATOM 740 C CA . GLU A 1 90 ? -11.055 6.571 -0.631 1.00 89.31 90 GLU A CA 1
ATOM 741 C C . GL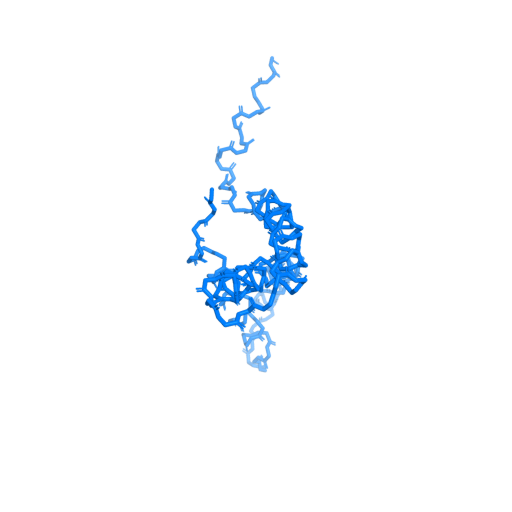U A 1 90 ? -10.241 7.456 -1.583 1.00 89.31 90 GLU A C 1
ATOM 743 O O . GLU A 1 90 ? -10.387 7.343 -2.804 1.00 89.31 90 GLU A O 1
ATOM 748 N N . ASP A 1 91 ? -9.375 8.321 -1.056 1.00 89.25 91 ASP A N 1
ATOM 749 C CA . ASP A 1 91 ? -8.481 9.156 -1.860 1.00 89.25 91 ASP A CA 1
ATOM 750 C C . ASP A 1 91 ? -7.472 8.318 -2.659 1.00 89.25 91 ASP A C 1
ATOM 752 O O . ASP A 1 91 ? -7.304 8.531 -3.867 1.00 89.25 91 ASP A O 1
ATOM 756 N N . CYS A 1 92 ? -6.859 7.312 -2.031 1.00 87.62 92 CYS A N 1
ATOM 757 C CA . CYS A 1 92 ? -5.965 6.376 -2.711 1.00 87.62 92 CYS A CA 1
ATOM 758 C C . CYS A 1 92 ? -6.704 5.593 -3.797 1.00 87.62 92 CYS A C 1
ATOM 760 O O . CYS A 1 92 ? -6.220 5.482 -4.923 1.00 87.62 92 CYS A O 1
ATOM 762 N N . VAL A 1 93 ? -7.916 5.118 -3.500 1.00 85.81 93 VAL A N 1
ATOM 763 C CA . VAL A 1 93 ? -8.779 4.423 -4.459 1.00 85.81 93 VAL A CA 1
ATOM 764 C C . VAL A 1 93 ? -9.115 5.313 -5.648 1.00 85.81 93 VAL A C 1
ATOM 766 O O . VAL A 1 93 ? -9.053 4.855 -6.784 1.00 85.81 93 VAL A O 1
ATOM 769 N N . LYS A 1 94 ? -9.460 6.585 -5.440 1.00 85.44 94 LYS A N 1
ATOM 770 C CA . LYS A 1 94 ? -9.751 7.503 -6.554 1.00 85.44 94 LYS A CA 1
ATOM 771 C C . LYS A 1 94 ? -8.545 7.651 -7.474 1.00 85.44 94 LYS A C 1
ATOM 773 O O . LYS A 1 94 ? -8.707 7.551 -8.687 1.00 85.44 94 LYS A O 1
ATOM 778 N N . ARG A 1 95 ? -7.347 7.824 -6.908 1.00 83.88 95 ARG A N 1
ATOM 779 C CA . ARG A 1 95 ? -6.103 7.937 -7.683 1.00 83.88 95 ARG A CA 1
ATOM 780 C C . ARG A 1 95 ? -5.801 6.646 -8.433 1.00 83.88 95 ARG A C 1
ATOM 782 O O . ARG A 1 95 ? -5.661 6.678 -9.647 1.00 83.88 95 ARG A O 1
ATOM 789 N N . LEU A 1 96 ? -5.792 5.508 -7.741 1.00 83.88 96 LEU A N 1
ATOM 790 C CA . LEU A 1 96 ? -5.528 4.198 -8.338 1.00 83.88 96 LEU A CA 1
ATOM 791 C C . LEU A 1 96 ? -6.545 3.831 -9.421 1.00 83.88 96 LEU A C 1
ATOM 793 O O . LEU A 1 96 ? -6.161 3.262 -10.439 1.00 83.88 96 LEU A O 1
ATOM 797 N N . LYS A 1 97 ? -7.825 4.194 -9.254 1.00 80.50 97 LYS A N 1
ATOM 798 C CA . LYS A 1 97 ? -8.857 3.986 -10.279 1.00 80.50 97 LYS A CA 1
ATOM 799 C C . LYS A 1 97 ? -8.496 4.659 -11.596 1.00 80.50 97 LYS A C 1
ATOM 801 O O . LYS A 1 97 ? -8.670 4.025 -12.623 1.00 80.50 97 LYS A O 1
ATOM 806 N N . VAL A 1 98 ? -7.985 5.891 -11.581 1.00 79.12 98 VAL A N 1
ATOM 807 C CA . VAL A 1 98 ? -7.628 6.615 -12.817 1.00 79.12 98 VAL A CA 1
ATOM 808 C C . VAL A 1 98 ? -6.612 5.833 -13.653 1.00 79.12 98 VAL A C 1
ATOM 810 O O . VAL A 1 98 ? -6.727 5.794 -14.870 1.00 79.12 98 VAL A O 1
ATOM 813 N N . PHE A 1 99 ? -5.662 5.163 -13.004 1.00 73.69 99 PHE A N 1
ATOM 814 C CA . PHE A 1 99 ? -4.642 4.364 -13.685 1.00 73.69 99 PHE A CA 1
ATOM 815 C C . PHE A 1 99 ? -5.082 2.927 -13.996 1.00 73.69 99 PHE A C 1
ATOM 817 O O . PHE A 1 99 ? -4.596 2.331 -14.951 1.00 73.69 99 PHE A O 1
ATOM 824 N N . LEU A 1 100 ? -5.956 2.347 -13.167 1.00 72.56 100 LEU A N 1
ATOM 825 C CA . LEU A 1 100 ? -6.476 0.986 -13.339 1.00 72.56 100 LEU A CA 1
ATOM 826 C C . LEU A 1 100 ? -7.655 0.905 -14.310 1.00 72.56 100 LEU A C 1
ATOM 828 O O . LEU A 1 100 ? -8.065 -0.207 -14.663 1.00 72.56 100 LEU A O 1
ATOM 832 N N . LEU A 1 101 ? -8.221 2.049 -14.701 1.00 67.12 101 LEU A N 1
ATOM 833 C CA . LEU A 1 101 ? -9.209 2.117 -15.763 1.00 67.12 101 LEU A CA 1
ATOM 834 C C . LEU A 1 101 ? -8.538 1.659 -17.066 1.00 67.12 101 LEU A C 1
ATOM 836 O O . LEU A 1 101 ? -7.522 2.235 -17.467 1.00 67.12 101 LEU A O 1
ATOM 840 N N . PRO A 1 102 ? -9.060 0.608 -17.721 1.00 57.28 102 PRO A N 1
ATOM 841 C CA . PRO A 1 102 ? -8.594 0.245 -19.048 1.00 57.28 102 PRO A CA 1
ATOM 842 C C . PRO A 1 102 ? -8.792 1.450 -19.973 1.00 57.28 102 PRO A C 1
ATOM 844 O O . PRO A 1 102 ? -9.806 2.144 -19.878 1.00 57.28 102 PRO A O 1
ATOM 847 N N . LYS A 1 103 ? -7.827 1.697 -20.870 1.00 49.03 103 LYS A N 1
ATOM 848 C CA . LYS A 1 103 ? -7.921 2.766 -21.880 1.00 49.03 103 LYS A CA 1
ATOM 849 C C . LYS A 1 103 ? -9.275 2.767 -22.613 1.00 49.03 103 LYS A C 1
ATOM 851 O O . LYS A 1 103 ? -9.754 3.843 -22.938 1.00 49.03 103 LYS A O 1
ATOM 856 N N . ASP A 1 104 ? -9.906 1.604 -22.787 1.00 49.19 104 ASP A N 1
ATOM 857 C CA . ASP A 1 104 ? -11.211 1.448 -23.443 1.00 49.19 104 ASP A CA 1
ATOM 858 C C . ASP A 1 104 ? -12.399 2.143 -22.745 1.00 49.19 104 ASP A C 1
ATOM 860 O O . ASP A 1 104 ? -13.269 2.652 -23.439 1.00 49.19 104 ASP A O 1
ATOM 864 N N . GLU A 1 105 ? -12.455 2.248 -21.410 1.00 45.25 105 GLU A N 1
ATOM 865 C CA . GLU A 1 105 ? -13.590 2.922 -20.730 1.00 45.25 105 GLU A CA 1
ATOM 866 C C . GLU A 1 105 ? -13.360 4.429 -20.519 1.00 45.25 105 GLU A C 1
ATOM 868 O O . GLU A 1 105 ? -14.296 5.180 -20.240 1.00 45.25 105 GLU A O 1
ATOM 873 N N . ALA A 1 106 ? -12.118 4.902 -20.661 1.00 45.03 106 ALA A N 1
ATOM 874 C CA . ALA A 1 106 ? -11.825 6.335 -20.687 1.00 45.03 106 ALA A CA 1
ATOM 875 C C . ALA A 1 106 ? -12.178 6.975 -22.046 1.00 45.03 106 ALA A C 1
ATOM 877 O O . ALA A 1 106 ? -12.382 8.190 -22.111 1.00 45.03 106 ALA A O 1
ATOM 878 N N . ASP A 1 107 ? -12.295 6.170 -23.109 1.00 47.38 107 ASP A N 1
ATOM 879 C CA . ASP A 1 107 ? -12.621 6.642 -24.460 1.00 47.38 107 ASP A CA 1
ATOM 880 C C . ASP A 1 107 ? -14.133 6.885 -24.679 1.00 47.38 107 ASP A C 1
ATOM 882 O O . ASP A 1 107 ? -14.514 7.610 -25.596 1.00 47.38 107 ASP A O 1
ATOM 886 N N . GLU A 1 108 ? -15.017 6.446 -23.771 1.00 43.59 108 GLU A N 1
ATOM 887 C CA . GLU A 1 108 ? -16.460 6.772 -23.818 1.00 43.59 108 GLU A CA 1
ATOM 888 C C . GLU A 1 108 ? -16.803 8.211 -23.366 1.00 43.59 108 GLU A C 1
ATOM 890 O O . GLU A 1 108 ? -17.971 8.566 -23.192 1.00 43.59 108 GLU A O 1
ATOM 895 N N . LYS A 1 109 ? -15.802 9.090 -23.201 1.00 42.00 109 LYS A N 1
ATOM 896 C CA . LYS A 1 109 ? -16.014 10.545 -23.049 1.00 42.00 109 LYS A CA 1
ATOM 897 C C . LYS A 1 109 ? -15.371 11.414 -24.130 1.00 42.00 109 LYS A C 1
ATOM 899 O O . LYS A 1 109 ? -15.437 12.635 -24.014 1.00 42.00 109 LYS A O 1
ATOM 904 N N . ASN A 1 110 ? -14.886 10.818 -25.221 1.00 35.06 110 ASN A N 1
ATOM 905 C CA . ASN A 1 110 ? -14.673 11.532 -26.489 1.00 35.06 110 ASN A CA 1
ATOM 906 C C . ASN A 1 110 ? -15.873 11.386 -27.446 1.00 35.06 110 ASN A C 1
ATOM 908 O O . ASN A 1 110 ? -15.729 11.472 -28.660 1.00 35.06 110 ASN A O 1
ATOM 912 N N . ALA A 1 111 ? -17.084 11.216 -26.909 1.00 40.16 111 ALA A N 1
ATOM 913 C CA . ALA A 1 1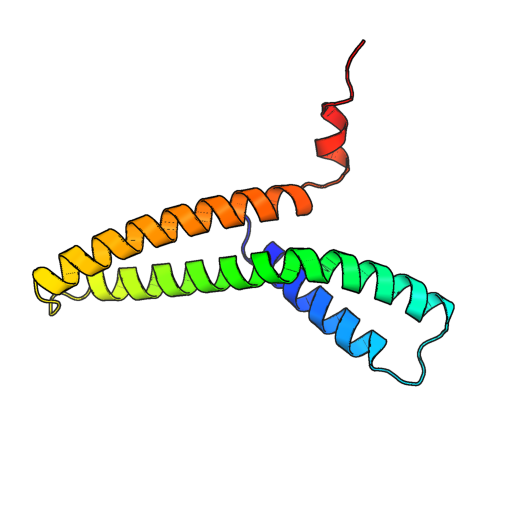11 ? -18.318 11.513 -27.627 1.00 40.16 111 ALA A CA 1
ATOM 914 C C . ALA A 1 111 ? -18.737 12.963 -27.328 1.00 40.16 111 ALA A C 1
ATOM 916 O O . ALA A 1 111 ? -19.630 13.214 -26.520 1.00 40.16 111 ALA A O 1
ATOM 917 N N . ILE A 1 112 ? -18.061 13.932 -27.952 1.00 37.97 112 ILE A N 1
ATOM 918 C CA . ILE A 1 112 ? -18.538 15.319 -28.030 1.00 37.97 112 ILE A CA 1
ATOM 919 C C . ILE A 1 112 ? -18.480 15.764 -29.503 1.00 37.97 112 ILE A C 1
ATOM 921 O O . ILE A 1 112 ? -17.429 16.192 -29.964 1.00 37.97 112 ILE A O 1
ATOM 925 N N . ILE A 1 113 ? -19.659 15.650 -30.144 1.00 45.03 113 ILE A N 1
ATOM 926 C CA . ILE A 1 113 ? -20.243 16.376 -31.303 1.00 45.03 113 ILE A CA 1
ATOM 927 C C . ILE A 1 113 ? -19.532 16.281 -32.660 1.00 45.03 113 ILE A C 1
ATOM 929 O O . ILE A 1 113 ? -18.445 16.869 -32.827 1.00 45.03 113 ILE A O 1
#